Protein AF-A0A963RSR9-F1 (afdb_monomer)

pLDDT: mean 88.69, std 9.9, range [41.75, 96.5]

Radius of gyration: 14.46 Å; Cα contacts (8 Å, |Δi|>4): 95; chains: 1; bounding box: 25×24×45 Å

Structure (mmCIF, N/CA/C/O backbone):
data_AF-A0A963RSR9-F1
#
_entry.id   AF-A0A963RSR9-F1
#
loop_
_atom_site.group_PDB
_atom_site.id
_atom_site.type_symbol
_atom_site.label_atom_id
_atom_site.label_alt_id
_atom_site.label_comp_id
_atom_site.label_asym_id
_atom_site.label_entity_id
_atom_site.label_seq_id
_atom_site.pdbx_PDB_ins_code
_atom_site.Cartn_x
_atom_site.Cartn_y
_atom_site.Cartn_z
_atom_site.occupancy
_atom_site.B_iso_or_equiv
_atom_site.auth_seq_id
_atom_site.auth_comp_id
_atom_site.auth_asym_id
_atom_site.auth_atom_id
_atom_site.pdbx_PDB_model_num
ATOM 1 N N . ARG A 1 1 ? -0.843 0.161 -16.494 1.00 60.81 1 ARG A N 1
ATOM 2 C CA . ARG A 1 1 ? -0.820 -0.271 -15.074 1.00 60.81 1 ARG A CA 1
ATOM 3 C C . ARG A 1 1 ? -1.627 -1.547 -14.921 1.00 60.81 1 ARG A C 1
ATOM 5 O O . ARG A 1 1 ? -2.813 -1.496 -14.610 1.00 60.81 1 ARG A O 1
ATOM 12 N N . ASP A 1 2 ? -0.953 -2.670 -15.136 1.00 87.69 2 ASP A N 1
ATOM 13 C CA . ASP A 1 2 ? -1.541 -3.999 -15.015 1.00 87.69 2 ASP A CA 1
ATOM 14 C C . ASP A 1 2 ? -1.381 -4.472 -13.573 1.00 87.69 2 ASP A C 1
ATOM 16 O O . ASP A 1 2 ? -0.288 -4.820 -13.122 1.00 87.69 2 ASP A O 1
ATOM 20 N N . TRP A 1 3 ? -2.472 -4.413 -12.814 1.00 91.62 3 TRP A N 1
ATOM 21 C CA . TRP A 1 3 ? -2.535 -4.980 -11.475 1.00 91.62 3 TRP A CA 1
ATOM 22 C C . TRP A 1 3 ? -3.786 -5.836 -11.328 1.00 91.62 3 TRP A C 1
ATOM 24 O O . TRP A 1 3 ? -4.823 -5.571 -11.937 1.00 91.62 3 TRP A O 1
ATOM 34 N N . ARG A 1 4 ? -3.683 -6.874 -10.503 1.00 94.62 4 ARG A N 1
ATOM 35 C CA . ARG A 1 4 ? -4.786 -7.769 -10.167 1.00 94.62 4 ARG A CA 1
ATOM 36 C C . ARG A 1 4 ? -4.763 -8.062 -8.677 1.00 94.62 4 ARG A C 1
ATOM 38 O O . ARG A 1 4 ? -3.701 -8.307 -8.115 1.00 94.62 4 ARG A O 1
ATOM 45 N N . VAL A 1 5 ? -5.936 -8.047 -8.056 1.00 94.06 5 VAL A N 1
ATOM 46 C CA . VAL A 1 5 ? -6.136 -8.517 -6.681 1.00 94.06 5 VAL A CA 1
ATOM 47 C C . VAL A 1 5 ? -6.572 -9.975 -6.729 1.00 94.06 5 VAL A C 1
ATOM 49 O O . VAL A 1 5 ? -7.462 -10.332 -7.499 1.00 94.06 5 VAL A O 1
ATOM 52 N N . GLU A 1 6 ? -5.940 -10.805 -5.910 1.00 89.50 6 GLU A N 1
ATOM 53 C CA . GLU A 1 6 ? -6.209 -12.233 -5.789 1.00 89.50 6 GLU A CA 1
ATOM 54 C C . GLU A 1 6 ? -6.307 -12.581 -4.304 1.00 89.50 6 GLU A C 1
ATOM 56 O O . GLU A 1 6 ? -5.305 -12.614 -3.595 1.00 89.50 6 GLU A O 1
ATOM 61 N N . GLY A 1 7 ? -7.533 -12.803 -3.822 1.00 92.31 7 GLY A N 1
ATOM 62 C CA . GLY A 1 7 ? -7.791 -13.150 -2.426 1.00 92.31 7 GLY A CA 1
ATOM 63 C C . GLY A 1 7 ? -7.250 -12.107 -1.447 1.00 92.31 7 GLY A C 1
ATOM 64 O O . GLY A 1 7 ? -7.710 -10.965 -1.412 1.00 92.31 7 GLY A O 1
ATOM 65 N N . ASP A 1 8 ? -6.284 -12.523 -0.637 1.00 94.50 8 ASP A N 1
ATOM 66 C CA . ASP A 1 8 ? -5.598 -11.707 0.358 1.00 94.50 8 ASP A CA 1
ATOM 67 C C . ASP A 1 8 ? -4.286 -11.101 -0.175 1.00 94.50 8 ASP A C 1
ATOM 69 O O . ASP A 1 8 ? -3.383 -10.770 0.591 1.00 94.50 8 ASP A O 1
ATOM 73 N N . GLY A 1 9 ? -4.170 -10.929 -1.492 1.00 94.94 9 GLY A N 1
ATOM 74 C CA . GLY A 1 9 ? -2.987 -10.372 -2.128 1.00 94.94 9 GLY A CA 1
ATOM 75 C C . GLY A 1 9 ? -3.258 -9.616 -3.423 1.00 94.94 9 GLY A C 1
ATOM 76 O O . GLY A 1 9 ? -4.378 -9.530 -3.928 1.00 94.94 9 GLY A O 1
ATOM 77 N N . ALA A 1 10 ? -2.196 -9.033 -3.970 1.00 95.19 10 ALA A N 1
ATOM 78 C CA . ALA A 1 10 ? -2.212 -8.366 -5.261 1.00 95.19 10 ALA A CA 1
ATOM 79 C C . ALA A 1 10 ? -0.912 -8.614 -6.023 1.00 95.19 10 ALA A C 1
ATOM 81 O O . ALA A 1 10 ? 0.171 -8.656 -5.440 1.00 95.19 10 ALA A O 1
ATOM 82 N N . HIS A 1 11 ? -1.019 -8.713 -7.341 1.00 95.81 11 HIS A N 1
ATOM 83 C CA . HIS A 1 11 ? 0.107 -8.763 -8.256 1.00 95.81 11 HIS A CA 1
ATOM 84 C C . HIS A 1 11 ? 0.109 -7.499 -9.115 1.00 95.81 11 HIS A C 1
ATOM 86 O O . HIS A 1 11 ? -0.922 -7.122 -9.673 1.00 95.81 11 HIS A O 1
ATOM 92 N N . ILE A 1 12 ? 1.256 -6.828 -9.197 1.00 93.75 12 ILE A N 1
ATOM 93 C CA . ILE A 1 12 ? 1.443 -5.585 -9.947 1.00 93.75 12 ILE A CA 1
ATOM 94 C C . ILE A 1 12 ? 2.598 -5.763 -10.928 1.00 93.75 12 ILE A C 1
ATOM 96 O O . ILE A 1 12 ? 3.682 -6.194 -10.533 1.00 93.75 12 ILE A O 1
ATOM 100 N N . MET A 1 13 ? 2.380 -5.379 -12.183 1.00 93.25 13 MET A N 1
ATOM 101 C CA . MET A 1 13 ? 3.416 -5.254 -13.206 1.00 93.25 13 MET A CA 1
ATOM 102 C C . MET A 1 13 ? 3.750 -3.774 -13.415 1.00 93.25 13 MET A C 1
ATOM 104 O O . MET A 1 13 ? 2.856 -2.936 -13.568 1.00 93.25 13 MET A O 1
ATOM 108 N N . PHE A 1 14 ? 5.041 -3.445 -13.398 1.00 89.56 14 PHE A N 1
ATOM 109 C CA . PHE A 1 14 ? 5.515 -2.086 -13.656 1.00 89.56 14 PHE A CA 1
ATOM 110 C C . PHE A 1 14 ? 5.736 -1.880 -15.158 1.00 89.56 14 PHE A C 1
ATOM 112 O O . PHE A 1 14 ? 6.215 -2.778 -15.846 1.00 89.56 14 PHE A O 1
ATOM 119 N N . ASP A 1 15 ? 5.426 -0.680 -15.661 1.00 84.38 15 ASP A N 1
ATOM 120 C CA . ASP A 1 15 ? 5.468 -0.377 -17.102 1.00 84.38 15 ASP A CA 1
ATOM 121 C C . ASP A 1 15 ? 6.896 -0.495 -17.703 1.00 84.38 15 ASP A C 1
ATOM 123 O O . ASP A 1 15 ? 7.050 -0.677 -18.906 1.00 84.38 15 ASP A O 1
ATOM 127 N N . GLY A 1 16 ? 7.947 -0.444 -16.870 1.00 80.69 16 GLY A N 1
ATOM 128 C CA . GLY A 1 16 ? 9.354 -0.667 -17.251 1.00 80.69 16 GLY A CA 1
ATOM 129 C C . GLY A 1 16 ? 9.854 -2.108 -17.076 1.00 80.69 16 GLY A C 1
ATOM 130 O O . GLY A 1 16 ? 11.057 -2.348 -17.152 1.00 80.69 16 GLY A O 1
ATOM 131 N N . GLY A 1 17 ? 8.952 -3.055 -16.808 1.00 85.69 17 GLY A N 1
ATOM 132 C CA . GLY A 1 17 ? 9.287 -4.423 -16.427 1.00 85.69 17 GLY A CA 1
ATOM 133 C C . GLY A 1 17 ? 9.453 -4.603 -14.916 1.00 85.69 17 GLY A C 1
ATOM 134 O O . GLY A 1 17 ? 9.558 -3.647 -14.145 1.00 85.69 17 GLY A O 1
ATOM 135 N N . GLY A 1 18 ? 9.446 -5.867 -14.494 1.00 91.75 18 GLY A N 1
ATOM 136 C CA . GLY A 1 18 ? 9.466 -6.248 -13.086 1.00 91.75 18 GLY A CA 1
ATOM 137 C C . GLY A 1 18 ? 8.074 -6.329 -12.457 1.00 91.75 18 GLY A C 1
ATOM 138 O O . GLY A 1 18 ? 7.084 -5.787 -12.959 1.00 91.75 18 GLY A O 1
ATOM 139 N N . THR A 1 19 ? 8.001 -7.052 -11.347 1.00 95.06 19 THR A N 1
ATOM 140 C CA . THR A 1 19 ? 6.752 -7.373 -10.661 1.00 95.06 19 THR A CA 1
ATOM 141 C C . THR A 1 19 ? 6.835 -7.106 -9.168 1.00 95.06 19 THR A C 1
ATOM 143 O O . THR A 1 19 ? 7.901 -7.159 -8.548 1.00 95.06 19 THR A O 1
ATOM 146 N N . LEU A 1 20 ? 5.677 -6.830 -8.580 1.00 95.00 20 LEU A N 1
ATOM 147 C CA . LEU A 1 20 ? 5.465 -6.837 -7.143 1.00 95.00 20 LEU A CA 1
ATOM 148 C C . LEU A 1 20 ? 4.338 -7.809 -6.814 1.00 95.00 20 LEU A C 1
ATOM 150 O O . LEU A 1 20 ? 3.203 -7.619 -7.246 1.00 95.00 20 LEU A O 1
ATOM 154 N N . VAL A 1 21 ? 4.649 -8.798 -5.983 1.00 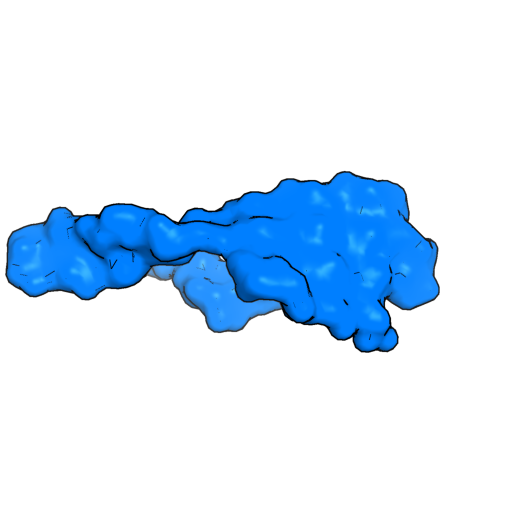96.19 21 VAL A N 1
ATOM 155 C CA . VAL A 1 21 ? 3.651 -9.613 -5.294 1.00 96.19 2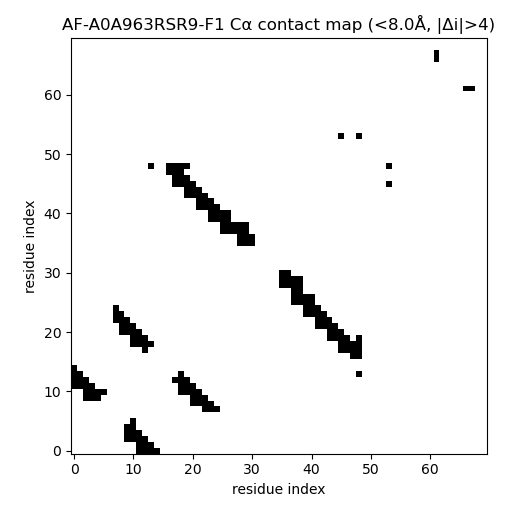1 VAL A CA 1
ATOM 156 C C . VAL A 1 21 ? 3.462 -9.064 -3.886 1.00 96.19 21 VAL A C 1
ATOM 158 O O . VAL A 1 21 ? 4.412 -8.941 -3.106 1.00 96.19 21 VAL A O 1
ATOM 161 N N . MET A 1 22 ? 2.222 -8.728 -3.567 1.00 94.94 22 MET A N 1
ATOM 162 C CA . MET A 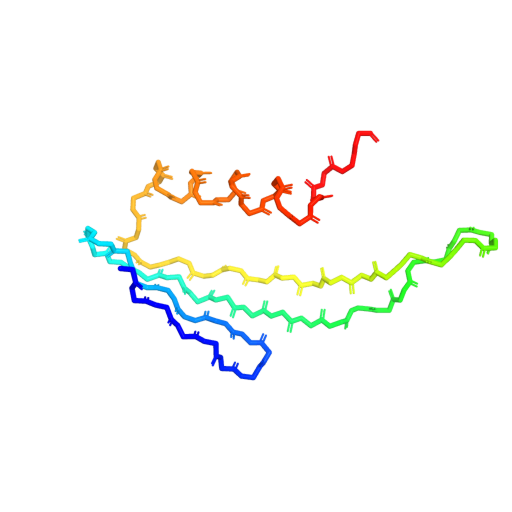1 22 ? 1.778 -8.278 -2.261 1.00 94.94 22 MET A CA 1
ATOM 163 C C . MET A 1 22 ? 0.876 -9.342 -1.647 1.00 94.94 22 MET A C 1
ATOM 165 O O . MET A 1 22 ? -0.025 -9.840 -2.311 1.00 94.94 22 MET A O 1
ATOM 169 N N . GLY A 1 23 ? 1.095 -9.654 -0.376 1.00 95.19 2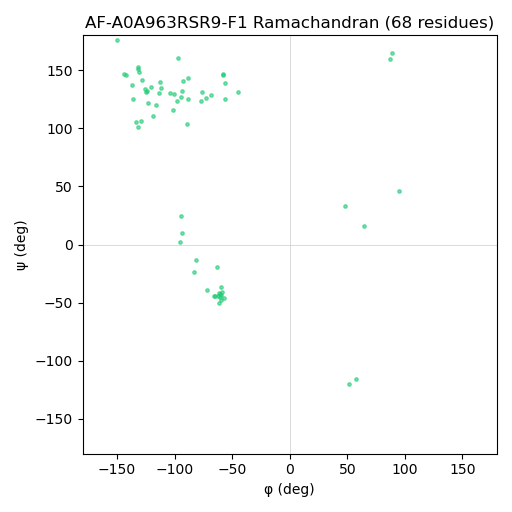3 GLY A N 1
ATOM 170 C CA . GLY A 1 23 ? 0.164 -10.446 0.426 1.00 95.19 23 GLY A CA 1
ATOM 171 C C . GLY A 1 23 ? -0.136 -9.716 1.722 1.00 95.19 23 GLY A C 1
ATOM 172 O O . GLY A 1 23 ? 0.762 -9.104 2.309 1.00 95.19 23 GLY A O 1
ATOM 173 N N . TRP A 1 24 ? -1.375 -9.767 2.183 1.00 93.94 24 TRP A N 1
ATOM 174 C CA . TRP A 1 24 ? -1.798 -9.162 3.431 1.00 93.94 24 TRP A CA 1
ATOM 175 C C . TRP A 1 24 ? -2.619 -10.122 4.278 1.00 93.94 24 TRP A C 1
ATOM 177 O O . TRP A 1 24 ? -3.320 -10.991 3.791 1.00 93.94 24 TRP A O 1
ATOM 187 N N . ARG A 1 25 ? -2.555 -9.942 5.593 1.00 94.62 25 ARG A N 1
ATOM 188 C CA . ARG A 1 25 ? -3.414 -10.660 6.534 1.00 94.62 25 ARG A CA 1
ATOM 189 C C . ARG A 1 25 ? -3.799 -9.765 7.692 1.00 94.62 25 ARG A C 1
ATOM 191 O O . ARG A 1 25 ? -2.999 -8.941 8.150 1.00 94.62 25 ARG A O 1
ATOM 198 N N . VAL A 1 26 ? -5.003 -9.969 8.209 1.00 92.38 26 VAL A N 1
ATOM 199 C CA . VAL A 1 26 ? -5.438 -9.315 9.443 1.00 92.38 26 VAL A CA 1
ATOM 200 C C . VAL A 1 26 ? -4.621 -9.883 10.606 1.00 92.38 26 VAL A C 1
ATOM 202 O O . VAL A 1 26 ? -4.446 -11.095 10.741 1.00 92.38 26 VAL A O 1
ATOM 205 N N . GLY A 1 27 ? -4.039 -8.993 11.405 1.00 91.94 27 GLY A N 1
ATOM 206 C CA . GLY A 1 27 ? -3.340 -9.335 12.639 1.00 91.94 27 GLY A CA 1
ATOM 207 C C . GLY A 1 27 ? -4.236 -9.151 13.856 1.00 91.94 27 GLY A C 1
ATOM 208 O O . GLY A 1 27 ? -5.203 -8.390 13.810 1.00 91.94 27 GLY A O 1
ATOM 209 N N . GLU A 1 28 ? -3.873 -9.797 14.965 1.00 92.50 28 GLU A N 1
ATOM 210 C CA . GLU A 1 28 ? -4.554 -9.586 16.245 1.00 92.50 28 GLU A CA 1
ATOM 211 C C . GLU A 1 28 ? -4.522 -8.091 16.612 1.00 92.50 28 GLU A C 1
ATOM 213 O O . GLU A 1 28 ? -3.428 -7.506 16.644 1.00 92.50 28 GLU A O 1
ATOM 218 N N . PRO A 1 29 ? -5.674 -7.444 16.872 1.00 93.12 29 PRO A N 1
ATOM 219 C CA . PRO A 1 29 ? -5.714 -6.019 17.176 1.00 93.12 29 PRO A CA 1
ATOM 220 C C . PRO A 1 29 ? -4.830 -5.644 18.367 1.00 93.12 29 PRO A C 1
ATOM 222 O O . PRO A 1 29 ? -4.807 -6.323 19.394 1.00 93.12 29 PRO A O 1
ATOM 225 N N . ARG A 1 30 ? -4.118 -4.518 18.265 1.00 91.81 30 ARG A N 1
ATOM 226 C CA . ARG A 1 30 ? -3.329 -3.997 19.387 1.00 91.81 30 ARG A CA 1
ATOM 227 C C . ARG A 1 30 ? -4.278 -3.339 20.381 1.00 91.81 30 ARG A C 1
ATOM 229 O O . ARG A 1 30 ? -5.009 -2.421 20.016 1.00 91.81 30 ARG A O 1
ATOM 236 N N . ARG A 1 31 ? -4.247 -3.786 21.635 1.00 92.38 31 ARG A N 1
ATOM 237 C CA . ARG A 1 31 ? -4.993 -3.164 22.734 1.00 92.38 31 ARG A CA 1
ATOM 238 C C . ARG A 1 31 ? -4.065 -2.286 23.566 1.00 92.38 31 ARG A C 1
ATOM 240 O O . ARG A 1 31 ? -3.001 -2.742 23.973 1.00 92.38 31 ARG A O 1
ATOM 247 N N . ILE A 1 32 ? -4.469 -1.044 23.811 1.00 89.88 32 ILE A N 1
ATOM 248 C CA . ILE A 1 32 ? -3.800 -0.110 24.725 1.00 89.88 32 ILE A CA 1
ATOM 249 C C . ILE A 1 32 ? -4.899 0.480 25.612 1.00 89.88 32 ILE A C 1
ATOM 251 O O . ILE A 1 32 ? -5.665 1.330 25.167 1.00 89.88 32 ILE A O 1
ATOM 255 N N . ALA A 1 33 ? -5.030 -0.019 26.842 1.00 91.69 33 ALA A N 1
ATOM 256 C CA . ALA A 1 33 ? -6.189 0.252 27.699 1.00 91.69 33 ALA A CA 1
ATOM 257 C C . ALA A 1 33 ? -7.529 -0.039 26.975 1.00 91.69 33 ALA A C 1
ATOM 259 O O . ALA A 1 33 ? -7.763 -1.175 26.553 1.00 91.69 33 ALA A O 1
ATOM 260 N N . LEU A 1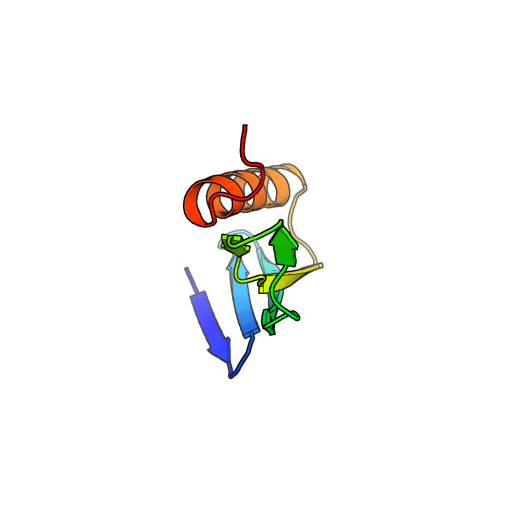 34 ? -8.399 0.968 26.822 1.00 92.81 34 LEU A N 1
ATOM 261 C CA . LEU A 1 34 ? -9.685 0.858 26.118 1.00 92.81 34 LEU A CA 1
ATOM 262 C C . LEU A 1 34 ? -9.557 0.974 24.589 1.00 92.81 34 LEU A C 1
ATOM 264 O O . LEU A 1 34 ? -10.492 0.630 23.868 1.00 92.81 34 LEU A O 1
ATOM 268 N N . LEU A 1 35 ? -8.408 1.423 24.077 1.00 91.44 35 LEU A N 1
ATOM 269 C CA . LEU A 1 35 ? -8.176 1.581 22.646 1.00 91.44 35 LEU A CA 1
ATOM 270 C C . LEU A 1 35 ? -7.920 0.220 21.984 1.00 91.44 35 LEU A C 1
ATOM 272 O O . LEU A 1 35 ? -7.064 -0.549 22.434 1.00 91.44 35 LEU A O 1
ATOM 276 N N . ARG A 1 36 ? -8.617 -0.051 20.874 1.00 90.88 36 ARG A N 1
ATOM 277 C CA . ARG A 1 36 ? -8.402 -1.220 20.009 1.00 90.88 36 ARG A CA 1
ATOM 278 C C . ARG A 1 36 ? -8.005 -0.752 18.612 1.00 90.88 36 ARG A C 1
ATOM 280 O O . ARG A 1 36 ? -8.823 -0.199 17.890 1.00 90.88 36 ARG A O 1
ATOM 287 N N . LEU A 1 37 ? -6.753 -0.998 18.238 1.00 89.75 37 LEU A N 1
ATOM 288 C CA . LEU A 1 37 ? -6.205 -0.633 16.933 1.00 89.75 37 LEU A CA 1
ATOM 289 C C . LEU A 1 37 ? -6.165 -1.868 16.021 1.00 89.75 37 LEU A C 1
ATOM 291 O O . LEU A 1 37 ? -5.432 -2.818 16.332 1.00 89.75 37 LEU A O 1
ATOM 295 N N . PRO A 1 38 ? -6.926 -1.888 14.910 1.00 88.44 38 PRO A N 1
ATOM 296 C CA . PRO A 1 38 ? -6.804 -2.924 13.891 1.00 88.44 38 PRO A CA 1
ATOM 297 C C . PRO A 1 38 ? -5.379 -2.983 13.340 1.00 88.44 38 PRO A C 1
ATOM 299 O O . PRO A 1 38 ? -4.696 -1.965 13.232 1.00 88.44 38 PRO A O 1
ATOM 302 N N . ARG A 1 39 ? -4.921 -4.184 12.986 1.00 89.75 39 ARG A N 1
ATOM 303 C CA . ARG A 1 39 ? -3.597 -4.388 12.395 1.00 89.75 39 ARG A CA 1
ATOM 304 C C . ARG A 1 39 ? -3.722 -5.132 11.084 1.00 89.75 39 ARG A C 1
ATOM 306 O O . ARG A 1 39 ? -4.375 -6.170 11.016 1.00 89.75 39 ARG A O 1
ATOM 313 N N . LEU A 1 40 ? -3.016 -4.631 10.082 1.00 90.31 40 LEU A N 1
ATOM 314 C CA . LEU A 1 40 ? -2.828 -5.301 8.808 1.00 90.31 40 LEU A CA 1
ATOM 315 C C . LEU A 1 40 ? -1.341 -5.615 8.647 1.00 90.31 40 LEU A C 1
ATOM 317 O O . LEU A 1 40 ? -0.497 -4.718 8.683 1.00 90.31 40 LEU A O 1
ATOM 321 N N . HIS A 1 41 ? -1.007 -6.893 8.507 1.00 90.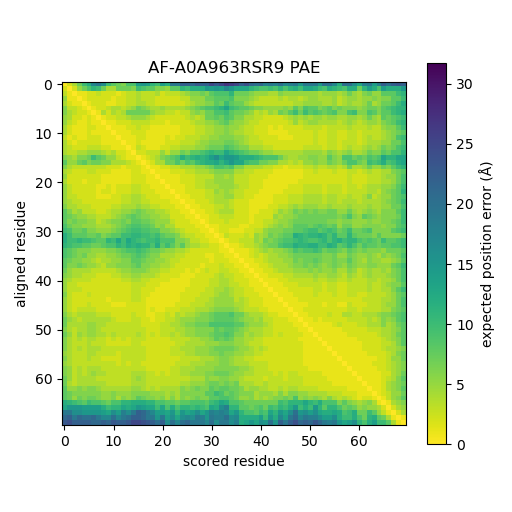62 41 HIS A N 1
ATOM 322 C CA . HIS A 1 41 ? 0.333 -7.309 8.115 1.00 90.62 41 HIS A CA 1
ATOM 323 C C . HIS A 1 41 ? 0.382 -7.360 6.600 1.00 90.62 41 HIS A C 1
ATOM 325 O O . HIS A 1 41 ? -0.426 -8.063 6.010 1.00 90.62 41 HIS A O 1
ATOM 331 N N . VAL A 1 42 ? 1.335 -6.660 5.992 1.00 91.50 42 VAL A N 1
ATOM 332 C CA . VAL A 1 42 ? 1.535 -6.664 4.540 1.00 91.50 42 VAL A CA 1
ATOM 333 C C . VAL A 1 42 ? 2.968 -7.087 4.248 1.00 91.50 42 VAL A C 1
ATOM 335 O O . VAL A 1 42 ? 3.906 -6.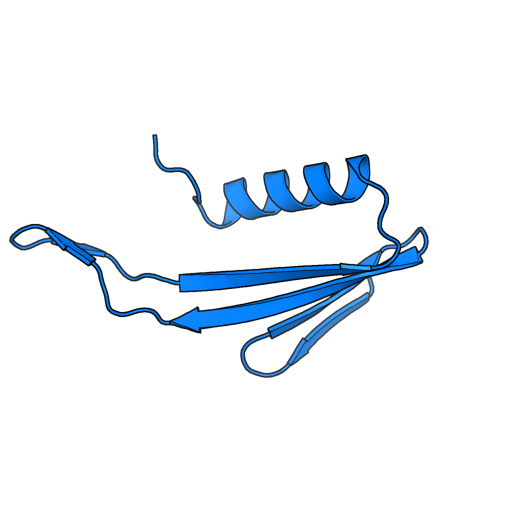586 4.877 1.00 91.50 42 VAL A O 1
ATOM 338 N N . ARG A 1 43 ? 3.134 -8.027 3.320 1.00 92.62 43 ARG A N 1
ATOM 339 C CA . ARG A 1 43 ? 4.415 -8.490 2.791 1.00 92.62 43 ARG A CA 1
ATOM 340 C C . ARG A 1 43 ? 4.526 -8.072 1.332 1.00 92.62 43 ARG A C 1
ATOM 342 O O . ARG A 1 43 ? 3.568 -8.197 0.577 1.00 92.62 43 ARG A O 1
ATOM 349 N N . PHE A 1 44 ? 5.724 -7.646 0.948 1.00 93.62 44 PHE A N 1
ATOM 350 C CA . PHE A 1 44 ? 6.059 -7.244 -0.412 1.00 93.62 44 PHE A CA 1
ATOM 351 C C . PHE A 1 44 ? 7.194 -8.120 -0.934 1.00 93.62 44 PHE A C 1
ATOM 353 O O . PHE A 1 44 ? 8.178 -8.346 -0.226 1.00 93.62 44 PHE A O 1
ATOM 360 N N . SER A 1 45 ? 7.073 -8.595 -2.167 1.00 95.69 45 SER A N 1
ATOM 361 C CA . SER A 1 45 ? 8.126 -9.298 -2.891 1.00 95.69 45 SER A CA 1
ATOM 362 C C . SER A 1 45 ? 8.283 -8.653 -4.260 1.00 95.69 45 SER A C 1
ATOM 364 O O . SER A 1 45 ? 7.419 -8.792 -5.121 1.00 95.69 45 SER A O 1
ATOM 366 N N . PHE A 1 46 ? 9.369 -7.900 -4.423 1.00 95.38 46 PHE A N 1
ATOM 367 C CA . PHE A 1 46 ? 9.726 -7.254 -5.682 1.00 95.38 46 PHE A CA 1
ATOM 368 C C . PHE A 1 46 ? 10.661 -8.166 -6.477 1.00 95.38 46 PHE A C 1
ATOM 370 O O . PHE A 1 46 ? 11.566 -8.767 -5.897 1.00 95.38 46 PHE A O 1
ATOM 377 N N . SER A 1 47 ? 10.475 -8.230 -7.792 1.00 96.50 47 SER A N 1
ATOM 378 C CA . SER A 1 47 ? 11.351 -8.950 -8.716 1.00 96.50 47 SER A CA 1
ATOM 379 C C . SER A 1 47 ? 11.617 -8.096 -9.949 1.00 96.50 47 SER A C 1
ATOM 381 O O . SER A 1 47 ? 10.679 -7.626 -10.585 1.00 96.50 47 SER A O 1
ATOM 383 N N . GLY A 1 48 ? 12.889 -7.856 -10.276 1.00 94.25 48 GLY A N 1
ATOM 384 C CA . GLY A 1 48 ? 13.274 -7.075 -11.460 1.00 94.25 48 GLY A CA 1
ATOM 385 C C . GLY A 1 48 ? 12.838 -5.603 -11.440 1.00 94.25 48 GLY A C 1
ATOM 386 O O . GLY A 1 48 ? 12.824 -4.968 -12.487 1.00 94.25 48 GLY A O 1
ATOM 387 N N . VAL A 1 49 ? 12.465 -5.063 -10.275 1.00 93.25 49 VAL A N 1
ATOM 388 C CA . VAL A 1 49 ? 12.039 -3.664 -10.120 1.00 93.25 49 VAL A CA 1
ATOM 389 C C . VAL A 1 49 ? 13.242 -2.809 -9.702 1.00 93.25 49 VAL A C 1
ATOM 391 O O . VAL A 1 49 ? 13.879 -3.143 -8.698 1.00 93.25 49 VAL A O 1
ATOM 394 N N . PRO A 1 50 ? 13.553 -1.704 -10.409 1.00 91.50 50 PRO A N 1
ATOM 395 C CA . PRO A 1 50 ? 14.614 -0.781 -10.011 1.00 91.50 50 PRO A CA 1
ATOM 396 C C . PRO A 1 50 ? 14.390 -0.204 -8.610 1.00 91.50 50 PRO A C 1
ATOM 398 O O . PRO A 1 50 ? 13.256 0.073 -8.214 1.00 91.50 50 PRO A O 1
ATOM 401 N N . GLU A 1 51 ? 15.472 0.050 -7.875 1.00 90.88 51 GLU A N 1
ATOM 402 C CA . GLU A 1 51 ? 15.405 0.527 -6.487 1.00 90.88 51 GLU A CA 1
ATOM 403 C C . GLU A 1 51 ? 14.603 1.828 -6.339 1.00 90.88 51 GLU A C 1
ATOM 405 O O . GLU A 1 51 ? 13.687 1.893 -5.522 1.00 90.88 51 GLU A O 1
ATOM 410 N N . ALA A 1 52 ? 14.835 2.815 -7.210 1.00 90.56 52 ALA A N 1
ATOM 411 C CA . ALA A 1 52 ? 14.090 4.076 -7.191 1.00 90.56 52 ALA A CA 1
ATOM 412 C C . ALA A 1 52 ? 12.572 3.878 -7.389 1.00 90.56 52 ALA A C 1
ATOM 414 O O . ALA A 1 52 ? 11.757 4.556 -6.761 1.00 90.56 52 ALA A O 1
ATOM 415 N N . ALA A 1 53 ? 12.175 2.916 -8.231 1.00 89.19 53 ALA A N 1
ATOM 416 C CA . ALA A 1 53 ? 10.769 2.584 -8.453 1.00 89.19 53 ALA A CA 1
ATOM 417 C C . ALA A 1 53 ? 10.159 1.872 -7.235 1.00 89.19 53 ALA A C 1
ATOM 419 O O . ALA A 1 53 ? 9.026 2.170 -6.847 1.00 89.19 53 ALA A O 1
ATOM 420 N N . ARG A 1 54 ? 10.924 0.982 -6.590 1.00 91.88 54 ARG A N 1
ATOM 421 C CA . ARG A 1 54 ? 10.541 0.340 -5.327 1.00 91.88 54 ARG A CA 1
ATOM 422 C C . ARG A 1 54 ? 10.322 1.379 -4.225 1.00 91.88 54 ARG A C 1
ATOM 424 O O . ARG A 1 54 ? 9.297 1.331 -3.553 1.00 91.88 54 ARG A O 1
ATOM 431 N N . GLU A 1 55 ? 11.237 2.325 -4.049 1.00 91.88 55 GLU A N 1
ATOM 432 C CA . GLU A 1 55 ? 11.118 3.382 -3.038 1.00 91.88 55 GLU A CA 1
ATOM 433 C C . GLU A 1 55 ? 9.936 4.317 -3.297 1.00 91.88 55 GLU A C 1
ATOM 435 O O . GLU A 1 55 ? 9.186 4.639 -2.372 1.00 91.88 55 GLU A O 1
ATOM 440 N N . ALA A 1 56 ? 9.741 4.734 -4.550 1.00 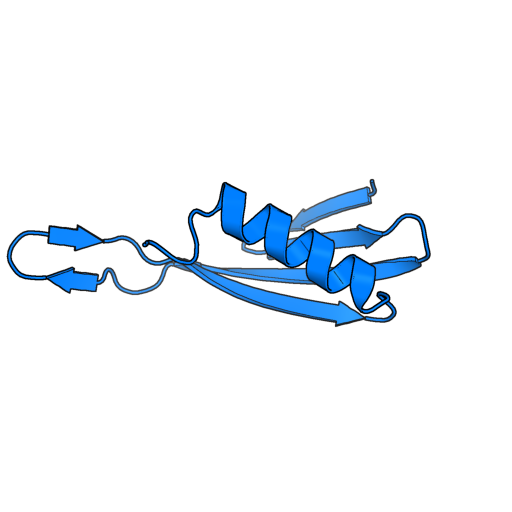90.56 56 ALA A N 1
ATOM 441 C CA . ALA A 1 56 ? 8.604 5.562 -4.937 1.00 90.56 56 ALA A CA 1
ATOM 442 C C . ALA A 1 56 ? 7.273 4.848 -4.659 1.00 90.56 56 ALA A C 1
ATOM 444 O O . ALA A 1 56 ? 6.349 5.454 -4.110 1.00 90.56 56 ALA A O 1
ATOM 445 N N . PHE A 1 57 ? 7.193 3.550 -4.975 1.00 89.88 57 PHE A N 1
ATOM 446 C CA . PHE A 1 57 ? 6.030 2.726 -4.660 1.00 89.88 57 PHE A CA 1
ATOM 447 C C . PHE A 1 57 ? 5.790 2.636 -3.148 1.00 89.88 57 PHE A C 1
ATOM 449 O O . PHE A 1 57 ? 4.679 2.907 -2.697 1.00 89.88 57 PHE A O 1
ATOM 456 N N . MET A 1 58 ? 6.819 2.300 -2.361 1.00 91.75 58 MET A N 1
ATOM 457 C CA . MET A 1 58 ? 6.695 2.165 -0.904 1.00 91.75 58 MET A CA 1
ATOM 458 C C . MET A 1 58 ? 6.243 3.472 -0.253 1.00 91.75 58 MET A C 1
ATOM 460 O O . MET A 1 58 ? 5.317 3.461 0.549 1.00 91.75 58 MET A O 1
ATOM 464 N N . ARG A 1 59 ? 6.809 4.610 -0.668 1.00 90.69 59 ARG A N 1
ATOM 465 C CA . ARG A 1 59 ? 6.418 5.935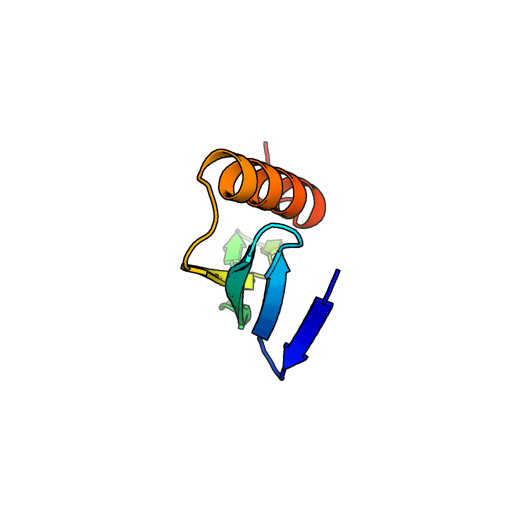 -0.170 1.00 90.69 59 ARG A CA 1
ATOM 466 C C . ARG A 1 59 ? 4.958 6.256 -0.465 1.00 90.69 59 ARG A C 1
ATOM 468 O O . ARG A 1 59 ? 4.243 6.738 0.407 1.00 90.69 59 ARG A O 1
ATOM 475 N N . HIS A 1 60 ? 4.514 5.988 -1.693 1.00 88.75 60 HIS A N 1
ATOM 476 C CA . HIS A 1 60 ? 3.120 6.184 -2.071 1.00 88.75 60 HIS A CA 1
ATOM 477 C C . HIS A 1 60 ? 2.199 5.287 -1.239 1.00 88.75 60 HIS A C 1
ATOM 479 O O . HIS A 1 60 ? 1.184 5.756 -0.731 1.00 88.75 60 HIS A O 1
ATOM 485 N N . LEU A 1 61 ? 2.566 4.019 -1.051 1.00 87.00 61 LEU A N 1
ATOM 486 C CA . LEU A 1 61 ? 1.775 3.079 -0.269 1.00 87.00 61 LEU A CA 1
ATOM 487 C C . LEU A 1 61 ? 1.705 3.461 1.216 1.00 87.00 61 LEU A C 1
ATOM 489 O O . LEU A 1 61 ? 0.622 3.421 1.797 1.00 87.00 61 LEU A O 1
ATOM 493 N N . ASP A 1 62 ? 2.823 3.842 1.832 1.00 87.62 62 ASP A N 1
ATOM 494 C CA . ASP A 1 62 ? 2.869 4.227 3.246 1.00 87.62 62 ASP A CA 1
ATOM 495 C C . ASP A 1 62 ? 1.986 5.457 3.512 1.00 87.62 62 ASP A C 1
ATOM 497 O O . ASP A 1 62 ? 1.201 5.448 4.461 1.00 87.62 62 ASP A O 1
ATOM 501 N N . LEU A 1 63 ? 2.010 6.452 2.612 1.00 87.19 63 LEU A N 1
ATOM 502 C CA . LEU A 1 63 ? 1.126 7.622 2.674 1.00 87.19 63 LEU A CA 1
ATOM 503 C C . LEU A 1 63 ? -0.360 7.247 2.629 1.00 87.19 63 LEU A C 1
ATOM 505 O O . LEU A 1 63 ? -1.144 7.822 3.372 1.00 87.19 63 LEU A O 1
ATOM 509 N N . HIS A 1 64 ? -0.757 6.284 1.793 1.00 83.81 64 HIS A N 1
ATOM 510 C CA . HIS A 1 64 ? -2.168 5.887 1.652 1.00 83.81 64 HIS A CA 1
ATOM 511 C C . HIS A 1 64 ? -2.630 4.894 2.722 1.00 83.81 64 HIS A C 1
ATOM 513 O O . HIS A 1 64 ? -3.818 4.806 3.015 1.00 83.81 64 HIS A O 1
ATOM 519 N N . THR A 1 65 ? -1.706 4.140 3.315 1.00 78.94 65 THR A N 1
ATOM 520 C CA . THR A 1 65 ? -2.004 3.188 4.398 1.00 78.94 65 THR A CA 1
ATOM 521 C C . THR A 1 65 ? -1.783 3.784 5.786 1.00 78.94 65 THR A C 1
ATOM 523 O O . THR A 1 65 ? -1.963 3.086 6.784 1.00 78.94 65 THR A O 1
ATOM 526 N N . HIS A 1 66 ? -1.396 5.065 5.852 1.00 74.69 66 HIS A N 1
ATOM 527 C CA . HIS A 1 66 ? -1.001 5.771 7.073 1.00 74.69 66 HIS A CA 1
ATOM 528 C C . HIS A 1 66 ? 0.014 4.947 7.897 1.00 74.69 66 HIS A C 1
ATOM 530 O O . HIS A 1 66 ? 0.011 4.958 9.132 1.00 74.69 66 HIS A O 1
ATOM 536 N N . ARG A 1 67 ? 0.877 4.181 7.212 1.00 69.44 67 ARG A N 1
ATOM 537 C CA . ARG A 1 67 ? 1.975 3.444 7.842 1.00 69.44 67 ARG A CA 1
ATOM 538 C C . ARG A 1 67 ? 3.036 4.456 8.257 1.00 69.44 67 ARG A C 1
ATOM 540 O O . ARG A 1 67 ? 3.519 5.214 7.429 1.00 69.44 67 ARG A O 1
ATOM 547 N N . GLY A 1 68 ? 3.411 4.430 9.536 1.00 57.75 68 GLY A N 1
ATOM 548 C CA . GLY A 1 68 ? 4.377 5.378 10.101 1.00 57.75 68 GLY A CA 1
ATOM 549 C C . GLY A 1 68 ? 3.717 6.581 10.767 1.00 57.75 68 GLY A C 1
ATOM 550 O O . GLY A 1 68 ? 4.124 7.708 10.512 1.00 57.75 68 GLY A O 1
ATOM 551 N N . GLY A 1 69 ? 2.690 6.331 11.594 1.00 55.31 69 GLY A N 1
ATOM 552 C CA . GLY A 1 69 ? 2.098 7.358 12.452 1.00 55.31 69 GLY A CA 1
ATOM 553 C C . GLY A 1 69 ? 3.182 8.188 13.143 1.00 55.31 69 GLY A C 1
ATOM 554 O O . GLY A 1 69 ? 4.149 7.616 13.650 1.00 55.31 69 GLY A O 1
ATOM 555 N N . GLY A 1 70 ? 3.026 9.513 13.070 1.00 41.75 70 GLY A N 1
ATOM 556 C CA . GLY A 1 70 ? 3.876 10.470 13.779 1.00 41.75 70 GLY A CA 1
ATOM 557 C C . GLY A 1 70 ? 3.817 10.305 15.290 1.00 41.75 70 GLY A C 1
ATOM 558 O O . GLY A 1 70 ? 2.824 9.724 15.792 1.00 41.75 70 GLY A O 1
#

Sequence (70 aa):
RDWRVEGDGAHIMFDGGGTLVMGWRVGEPRRIALLRLPRLHVRFSFSGVPEAAREAFMRHLDLHTHRGGG

Mean predicted aligned error: 4.89 Å

Solvent-accessible surface area (backbone atoms only — not comparable to full-atom values): 4214 Å² total; per-residue (Å²): 133,58,65,48,79,54,94,59,26,34,44,37,46,45,98,87,48,34,36,36,45,36,41,47,45,85,44,83,58,49,70,59,88,90,46,75,42,84,38,77,47,74,48,80,47,75,43,78,53,56,67,72,59,52,51,54,49,50,54,55,49,28,67,76,66,60,57,79,74,131

Nearest PDB structures (foldseek):
  7ym1-assembly1_B  TM=4.751E-01  e=1.298E+00  Staphylococcus aureus subsp. aureus ED98
  6bhw-assembly1_A  TM=4.958E-01  e=1.993E+00  Bacillus subtilis subsp. subtilis str. 168
  5odn-assembly1_B  TM=4.948E-01  e=2.119E+00  Salinibacter ruber DSM 13855
  5odp-assembly1_G  TM=4.294E-01  e=3.062E+00  Salinibacter ruber DSM 13855
  8y3t-assembly1_B  TM=3.987E-01  e=3.255E+00  Emesvirus zinderi

Secondary structure (DSSP, 8-state):
-EEEEETTEEEEE-TTS-EEEEEEEEEEEEEETTEEEEEEEEEEEEES--HHHHHHHHHHHHHHHT-S--

Foldseek 3Di:
DDKDDDDQWIWDADPVGWIKTKGKDWDQWDDDPPDTHTDIDMDIDIDPDDPVRVVVVVVVVCVVVVPPPD